Protein AF-A0A8X8X7M5-F1 (afdb_monomer_lite)

Sequence (168 aa):
MVERYVREAKMLIATQEQSEIAAALRLLDAALAVAPRMEVALELKVRSLLCLCRFKEVADMLQDYIPSLKIVFSEDASTTGSSDNSSTQLSKERHTLLSSGGASEPSCTCFSISDLKKKVISGLFKNVEEAGQWRYSVLGQACCHLGLMEDALVLLQTGKRLATAAFR

Foldseek 3Di:
DLVVLLVCLVVLVVVVDLVSLVVSLVSLVVSCVVVVPPLSSLLSNLVSCVSVLVLVVLQVSLCVVCVVCPPPPDPDDDDDDDDDDDDDDDDDDDDDDDDDDDDDDPPPPPPDVVVVVVVVVCVLVPPDPDRRLSSLSSNLSSCVSVVVPVSSVVSVVVSVVVSVVVVD

Structure (mmCIF, N/CA/C/O backbone):
data_AF-A0A8X8X7M5-F1
#
_entry.id   AF-A0A8X8X7M5-F1
#
loop_
_atom_site.group_PDB
_atom_site.id
_atom_site.type_symbol
_atom_site.label_atom_id
_atom_site.label_alt_id
_atom_site.label_comp_id
_atom_site.label_asym_id
_atom_site.label_entity_id
_atom_site.label_seq_id
_atom_site.pdbx_PDB_ins_code
_atom_site.Cartn_x
_atom_site.Cartn_y
_atom_site.Cartn_z
_atom_site.occupancy
_atom_site.B_iso_or_equiv
_atom_site.auth_seq_id
_atom_site.auth_comp_id
_atom_site.auth_asym_id
_atom_site.auth_atom_id
_atom_site.pdbx_PDB_model_num
ATOM 1 N N . MET A 1 1 ? -12.815 0.778 -18.248 1.00 83.19 1 MET A N 1
ATOM 2 C CA . MET A 1 1 ? -13.464 0.077 -17.110 1.00 83.19 1 MET A CA 1
ATOM 3 C C . MET A 1 1 ? -12.622 0.177 -15.843 1.00 83.19 1 MET A C 1
ATOM 5 O O . MET A 1 1 ? -13.110 0.712 -14.861 1.00 83.19 1 MET A O 1
ATOM 9 N N . VAL A 1 2 ? -11.347 -0.219 -15.887 1.00 91.81 2 VAL A N 1
ATOM 10 C CA . VAL A 1 2 ? -10.394 -0.102 -14.765 1.00 91.81 2 VAL A CA 1
ATOM 11 C C . VAL A 1 2 ? -10.277 1.329 -14.216 1.00 91.81 2 VAL A C 1
ATOM 13 O O . VAL A 1 2 ? -10.438 1.546 -13.019 1.00 91.81 2 VAL A O 1
ATOM 16 N N . GLU A 1 3 ? -10.104 2.328 -15.086 1.00 92.94 3 GLU A N 1
ATOM 17 C CA . GLU A 1 3 ? -10.032 3.741 -14.672 1.00 92.94 3 GLU A CA 1
ATOM 18 C C . GLU A 1 3 ? -11.292 4.234 -13.949 1.00 92.94 3 GLU A C 1
ATOM 20 O O . GLU A 1 3 ? -11.210 5.083 -13.063 1.00 92.94 3 GLU A O 1
ATOM 25 N N . ARG A 1 4 ? -12.464 3.689 -14.305 1.00 95.38 4 ARG A N 1
ATOM 26 C CA . ARG A 1 4 ? -13.730 4.015 -13.640 1.00 95.38 4 ARG A CA 1
ATOM 27 C C . ARG A 1 4 ? -13.709 3.519 -12.195 1.00 95.38 4 ARG A C 1
ATOM 29 O O . ARG A 1 4 ? -14.034 4.295 -11.306 1.00 95.38 4 ARG A O 1
ATOM 36 N N . TYR A 1 5 ? -13.270 2.280 -11.965 1.00 96.06 5 TYR A N 1
ATOM 37 C CA . TYR A 1 5 ? -13.144 1.728 -10.614 1.00 96.06 5 TYR A CA 1
ATOM 38 C C . TYR A 1 5 ? -12.167 2.524 -9.751 1.00 96.06 5 TYR A C 1
ATOM 40 O O . TYR A 1 5 ? -12.482 2.838 -8.609 1.00 96.06 5 TYR A O 1
ATOM 48 N N . VAL A 1 6 ? -11.019 2.925 -10.307 1.00 95.31 6 VAL A N 1
ATOM 49 C CA . VAL A 1 6 ? -10.050 3.772 -9.591 1.00 95.31 6 VAL A CA 1
ATOM 50 C C . VAL A 1 6 ? -10.647 5.133 -9.248 1.00 95.31 6 VAL A C 1
ATOM 52 O O . VAL A 1 6 ? -10.465 5.625 -8.137 1.00 95.31 6 VAL A O 1
ATOM 55 N N . ARG A 1 7 ? -11.365 5.756 -10.189 1.00 96.56 7 ARG A N 1
ATOM 56 C CA . ARG A 1 7 ? -12.012 7.052 -9.963 1.00 96.56 7 ARG A CA 1
ATOM 57 C C . ARG A 1 7 ? -13.066 6.966 -8.860 1.00 96.56 7 ARG A C 1
ATOM 59 O O . ARG A 1 7 ? -13.078 7.816 -7.979 1.00 96.56 7 ARG A O 1
ATOM 66 N N . GLU A 1 8 ? -13.911 5.940 -8.888 1.00 96.31 8 GLU A N 1
ATOM 67 C CA . GLU A 1 8 ? -14.924 5.702 -7.854 1.00 96.31 8 GLU A CA 1
ATOM 68 C C . GLU A 1 8 ? -14.283 5.415 -6.492 1.00 96.31 8 GLU A C 1
ATOM 70 O O . GLU A 1 8 ? -14.649 6.053 -5.509 1.00 96.31 8 GLU A O 1
ATOM 75 N N . ALA A 1 9 ? -13.249 4.571 -6.438 1.00 96.31 9 ALA A N 1
ATOM 76 C CA . ALA A 1 9 ? -12.499 4.315 -5.211 1.00 96.31 9 ALA A CA 1
ATOM 77 C C . ALA A 1 9 ? -11.909 5.602 -4.609 1.00 96.31 9 ALA A C 1
ATOM 79 O O . ALA A 1 9 ? -12.003 5.810 -3.403 1.00 96.31 9 ALA A O 1
ATOM 80 N N . LYS A 1 10 ? -11.356 6.505 -5.434 1.00 94.50 10 LYS A N 1
ATOM 81 C CA . LYS A 1 10 ? -10.853 7.811 -4.969 1.00 94.50 10 LYS A CA 1
ATOM 82 C C . LYS A 1 10 ? -11.949 8.668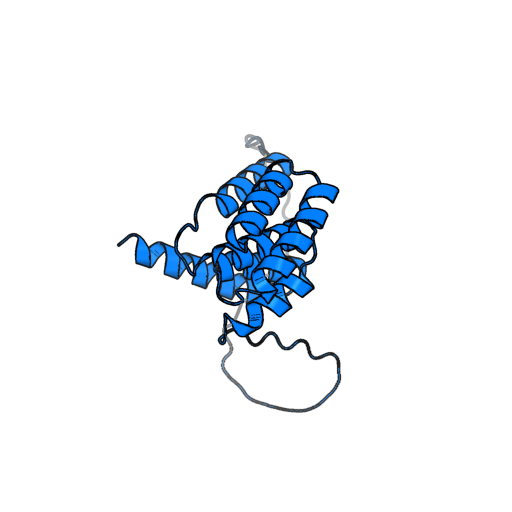 -4.334 1.00 94.50 10 LYS A C 1
ATOM 84 O O . LYS A 1 10 ? -11.689 9.298 -3.313 1.00 94.50 10 LYS A O 1
ATOM 89 N N . MET A 1 11 ? -13.151 8.691 -4.916 1.00 96.12 11 MET A N 1
ATOM 90 C CA . MET A 1 11 ? -14.281 9.440 -4.354 1.00 96.12 11 MET A CA 1
ATOM 91 C C . MET A 1 11 ? -14.692 8.886 -2.988 1.00 96.12 11 MET A C 1
ATOM 93 O O . MET A 1 11 ? -14.896 9.663 -2.061 1.00 96.12 11 MET A O 1
ATOM 97 N N . LEU A 1 12 ? -14.744 7.559 -2.845 1.00 93.56 12 LEU A N 1
ATOM 98 C CA . LEU A 1 12 ? -15.078 6.915 -1.575 1.00 93.56 12 LEU A CA 1
ATOM 99 C C . LEU A 1 12 ? -14.008 7.167 -0.503 1.00 93.56 12 LEU A C 1
ATOM 101 O O . LE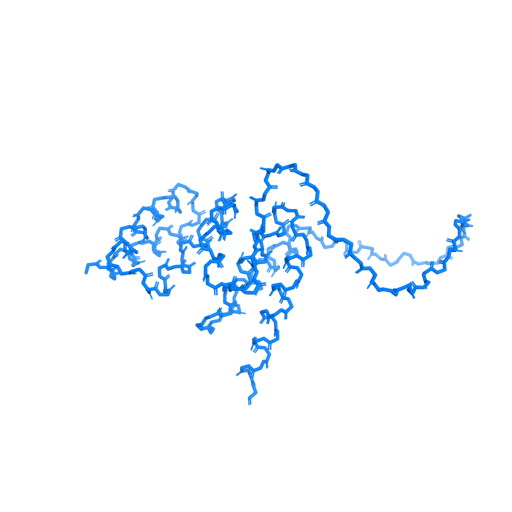U A 1 12 ? -14.339 7.547 0.614 1.00 93.56 12 LEU A O 1
ATOM 105 N N . ILE A 1 13 ? -12.721 7.049 -0.845 1.00 92.81 13 ILE A N 1
ATOM 106 C CA . ILE A 1 13 ? -11.609 7.322 0.085 1.00 92.81 13 ILE A CA 1
ATOM 107 C C . ILE A 1 13 ? -11.612 8.787 0.550 1.00 92.81 13 ILE A C 1
ATOM 109 O O . ILE A 1 13 ? -11.296 9.068 1.705 1.00 92.81 13 ILE A O 1
ATOM 113 N N . ALA A 1 14 ? -12.000 9.727 -0.319 1.00 92.19 14 ALA A N 1
ATOM 114 C CA . ALA A 1 14 ? -12.051 11.150 0.016 1.00 92.19 14 ALA A CA 1
ATOM 115 C C . ALA A 1 14 ? -13.057 11.486 1.132 1.00 92.19 14 ALA A C 1
ATOM 117 O O . ALA A 1 14 ? -12.889 12.506 1.799 1.00 92.19 14 ALA A O 1
ATOM 118 N N . THR A 1 15 ? -14.061 10.632 1.366 1.00 92.25 15 THR A N 1
ATOM 119 C CA . THR A 1 15 ? -15.029 10.805 2.463 1.00 92.25 15 THR A CA 1
ATOM 120 C C . THR A 1 15 ? -14.399 10.628 3.847 1.00 92.25 15 THR A C 1
ATOM 122 O O . THR A 1 15 ? -14.932 11.147 4.818 1.00 92.25 15 THR A O 1
ATOM 125 N N . GLN A 1 16 ? -13.257 9.929 3.936 1.00 88.19 16 GLN A N 1
ATOM 126 C CA . GLN A 1 16 ? -12.596 9.527 5.186 1.00 88.19 16 GLN A CA 1
ATOM 127 C C . GLN A 1 16 ? -13.457 8.650 6.114 1.00 88.19 16 GLN A C 1
ATOM 129 O O . GLN A 1 16 ? -13.077 8.412 7.259 1.00 88.19 16 GLN A O 1
ATOM 134 N N . GLU A 1 17 ? -14.571 8.116 5.612 1.00 91.38 17 GLU A N 1
ATOM 135 C CA . GLU A 1 17 ? -15.429 7.197 6.351 1.00 91.38 17 GLU A CA 1
ATOM 136 C C . GLU A 1 17 ? -14.915 5.762 6.230 1.00 91.38 17 GLU A C 1
ATOM 138 O O . GLU A 1 17 ? -14.637 5.261 5.138 1.00 91.38 17 GLU A O 1
ATOM 143 N N . GLN A 1 18 ? -14.826 5.059 7.358 1.00 91.00 18 GLN A N 1
ATOM 144 C CA . GLN A 1 18 ? -14.267 3.705 7.407 1.00 91.00 18 GLN A CA 1
ATOM 145 C C . GLN A 1 18 ? -15.036 2.718 6.509 1.00 91.00 18 GLN A C 1
ATOM 147 O O . GLN A 1 18 ? -14.434 1.854 5.867 1.00 91.00 18 GLN A O 1
ATOM 152 N N . SER A 1 19 ? -16.365 2.855 6.446 1.00 94.12 19 SER A N 1
ATOM 153 C CA . SER A 1 19 ? -17.242 2.036 5.601 1.00 94.12 19 SER A CA 1
ATOM 154 C C . SER A 1 19 ? -17.005 2.281 4.112 1.00 94.12 19 SER A C 1
ATOM 156 O O . SER A 1 19 ? -16.959 1.332 3.330 1.00 94.12 19 SER A O 1
ATOM 158 N N . GLU A 1 20 ? -16.799 3.538 3.724 1.00 94.12 20 GLU A N 1
ATOM 159 C CA . GLU A 1 20 ? -16.546 3.929 2.338 1.00 94.12 20 GLU A CA 1
ATOM 160 C C . GLU A 1 20 ? -15.143 3.512 1.893 1.00 94.12 20 GLU A C 1
ATOM 162 O O . GLU A 1 20 ? -14.968 2.988 0.793 1.00 94.12 20 GLU A O 1
ATOM 167 N N . ILE A 1 21 ? -14.143 3.633 2.772 1.00 92.31 21 ILE A N 1
ATOM 168 C CA . ILE A 1 21 ? -12.790 3.116 2.525 1.00 92.31 21 ILE A CA 1
ATOM 169 C C . ILE A 1 21 ? -12.829 1.590 2.333 1.00 92.31 21 ILE A C 1
ATOM 171 O O . ILE A 1 21 ? -12.183 1.060 1.426 1.00 92.31 21 ILE A O 1
ATOM 175 N N . ALA A 1 22 ? -13.627 0.865 3.123 1.00 94.44 22 ALA A N 1
ATOM 176 C CA . ALA A 1 22 ? -13.821 -0.572 2.932 1.00 94.44 22 ALA A CA 1
ATOM 177 C C . ALA A 1 22 ? -14.533 -0.902 1.603 1.00 94.44 22 ALA A C 1
ATOM 179 O O . ALA A 1 22 ? -14.161 -1.862 0.924 1.00 94.44 22 ALA A O 1
ATOM 180 N N . ALA A 1 23 ? -15.515 -0.100 1.183 1.00 96.62 23 ALA A N 1
ATOM 181 C CA . ALA A 1 23 ? -16.158 -0.250 -0.122 1.00 96.62 23 ALA A CA 1
ATOM 182 C C . ALA A 1 23 ? -15.189 0.038 -1.286 1.00 96.62 23 ALA A C 1
ATOM 184 O O . ALA A 1 23 ? -15.202 -0.686 -2.288 1.00 96.62 23 ALA A O 1
ATOM 185 N N . ALA A 1 24 ? -14.303 1.026 -1.129 1.00 95.88 24 ALA A N 1
ATOM 186 C CA . ALA A 1 24 ? -13.258 1.363 -2.090 1.00 95.88 24 ALA A CA 1
ATOM 187 C C . ALA A 1 24 ? -12.295 0.195 -2.335 1.00 95.88 24 ALA A C 1
ATOM 189 O O . ALA A 1 24 ? -11.898 -0.028 -3.479 1.00 95.88 24 ALA A O 1
ATOM 190 N N . LEU A 1 25 ? -11.974 -0.600 -1.304 1.00 96.62 25 LEU A N 1
ATOM 191 C CA . LEU A 1 25 ? -11.126 -1.786 -1.461 1.00 96.62 25 LEU A CA 1
ATOM 192 C C . LEU A 1 25 ? -11.687 -2.767 -2.490 1.00 96.62 25 LEU A C 1
ATOM 194 O O . LEU A 1 25 ? -10.941 -3.218 -3.352 1.00 96.62 25 LEU A O 1
ATOM 198 N N . ARG A 1 26 ? -13.001 -3.023 -2.487 1.00 97.00 26 ARG A N 1
ATOM 199 C CA . ARG A 1 26 ? -13.609 -3.940 -3.466 1.00 97.00 26 ARG A CA 1
ATOM 200 C C . ARG A 1 26 ? -13.489 -3.430 -4.902 1.00 97.00 26 ARG A C 1
ATOM 202 O O . ARG A 1 26 ? -13.337 -4.222 -5.829 1.00 97.00 26 ARG A O 1
ATOM 209 N N . LEU A 1 27 ? -13.579 -2.113 -5.099 1.00 96.88 27 LEU A N 1
ATOM 210 C CA . LEU A 1 27 ? -13.389 -1.492 -6.413 1.00 96.88 27 LEU A CA 1
ATOM 211 C C . LEU A 1 27 ? -11.927 -1.599 -6.861 1.00 96.88 27 LEU A C 1
ATOM 213 O O . LEU A 1 27 ? -11.658 -1.875 -8.029 1.00 96.88 27 LEU A O 1
ATOM 217 N N . LEU A 1 28 ? -10.984 -1.417 -5.935 1.00 97.00 28 LEU A N 1
ATOM 218 C CA . LEU A 1 28 ? -9.553 -1.560 -6.199 1.00 97.00 28 LEU A CA 1
ATOM 219 C C . LEU A 1 28 ? -9.169 -3.016 -6.484 1.00 97.00 28 LEU A C 1
ATOM 221 O O . LEU A 1 28 ? -8.380 -3.255 -7.393 1.00 97.00 28 LEU A O 1
ATOM 225 N N . ASP A 1 29 ? -9.772 -3.983 -5.794 1.00 96.75 29 ASP A N 1
ATOM 226 C CA . ASP A 1 29 ? -9.609 -5.411 -6.079 1.00 96.75 29 ASP A CA 1
ATOM 227 C C . ASP A 1 29 ? -10.104 -5.758 -7.483 1.00 96.75 29 ASP A C 1
ATOM 229 O O . ASP A 1 29 ? -9.388 -6.399 -8.251 1.00 96.75 29 ASP A O 1
ATOM 233 N N . ALA A 1 30 ? -11.285 -5.261 -7.867 1.00 96.75 30 ALA A N 1
ATOM 234 C CA . ALA A 1 30 ? -11.804 -5.428 -9.223 1.00 96.75 30 ALA A CA 1
ATOM 235 C C . ALA A 1 30 ? -10.899 -4.766 -10.280 1.00 96.75 30 ALA A C 1
ATOM 237 O O . ALA A 1 30 ? -10.698 -5.316 -11.362 1.00 96.75 30 ALA A O 1
ATOM 238 N N . ALA A 1 31 ? -10.322 -3.600 -9.975 1.00 96.69 31 ALA A N 1
ATOM 239 C CA . ALA A 1 31 ? -9.381 -2.919 -10.860 1.00 96.69 31 ALA A CA 1
ATOM 240 C C . ALA A 1 31 ? -8.072 -3.709 -11.031 1.00 96.69 31 ALA A C 1
ATOM 242 O O . ALA A 1 31 ? -7.610 -3.885 -12.159 1.00 96.69 31 ALA A O 1
ATOM 243 N N . LEU A 1 32 ? -7.495 -4.207 -9.934 1.00 95.38 32 LEU A N 1
ATOM 244 C CA . LEU A 1 32 ? -6.240 -4.963 -9.926 1.00 95.38 32 LEU A CA 1
ATOM 245 C C . LEU A 1 32 ? -6.395 -6.370 -10.513 1.00 95.38 32 LEU A C 1
ATOM 247 O O . LEU A 1 32 ? -5.453 -6.864 -11.122 1.00 95.38 32 LEU A O 1
ATOM 251 N N . ALA A 1 3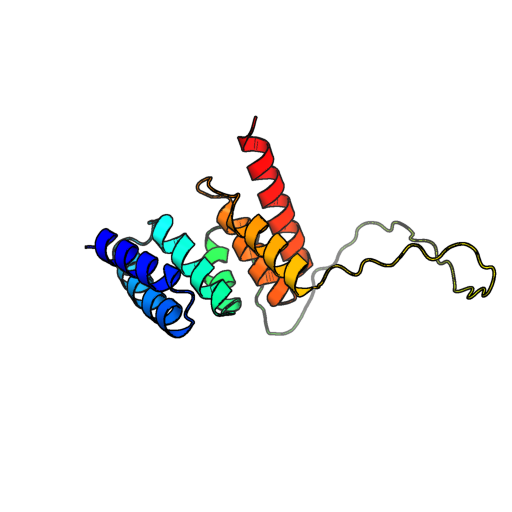3 ? -7.576 -6.984 -10.412 1.00 96.38 33 ALA A N 1
ATOM 252 C CA . ALA A 1 33 ? -7.873 -8.246 -11.091 1.00 96.38 33 ALA A CA 1
ATOM 253 C C . ALA A 1 33 ? -7.766 -8.121 -12.622 1.00 96.38 33 ALA A C 1
ATOM 255 O O . ALA A 1 33 ? -7.369 -9.068 -13.296 1.00 96.38 33 ALA A O 1
ATOM 256 N N . VAL A 1 34 ? -8.093 -6.946 -13.174 1.00 96.19 34 VAL A N 1
ATOM 257 C CA . VAL A 1 34 ? -7.998 -6.666 -14.616 1.00 96.19 34 VAL A CA 1
ATOM 258 C C . VAL A 1 34 ? -6.628 -6.094 -14.997 1.00 96.19 34 VAL A C 1
ATOM 260 O O . VAL A 1 34 ? -6.101 -6.418 -16.058 1.00 96.19 34 VAL A O 1
ATOM 263 N N . ALA A 1 35 ? -6.038 -5.247 -14.148 1.00 94.06 35 ALA A N 1
ATOM 264 C CA . ALA A 1 35 ? -4.748 -4.602 -14.387 1.00 94.06 35 ALA A CA 1
ATOM 265 C C . ALA A 1 35 ? -3.821 -4.714 -13.155 1.00 94.06 35 ALA A C 1
ATOM 267 O O . ALA A 1 35 ? -3.669 -3.741 -12.409 1.00 94.06 35 ALA A O 1
ATOM 268 N N . PRO A 1 36 ? -3.142 -5.863 -12.956 1.00 91.69 36 PRO A N 1
ATOM 269 C CA . PRO A 1 36 ? -2.354 -6.127 -11.744 1.00 91.69 36 PRO A CA 1
ATOM 270 C C . PRO A 1 36 ? -1.166 -5.181 -11.532 1.00 91.69 36 PRO A C 1
ATOM 272 O O . PRO A 1 36 ? -0.727 -4.973 -10.407 1.00 91.69 36 PRO A O 1
ATOM 275 N N . ARG A 1 37 ? -0.636 -4.599 -12.615 1.00 89.62 37 ARG A N 1
ATOM 276 C CA . ARG A 1 37 ? 0.547 -3.717 -12.600 1.00 89.62 37 ARG A CA 1
ATOM 277 C C . ARG A 1 37 ? 0.199 -2.228 -12.513 1.00 89.62 37 ARG A C 1
ATOM 279 O O . ARG A 1 37 ? 1.055 -1.381 -12.747 1.00 89.62 37 ARG A O 1
ATOM 286 N N . MET A 1 38 ? -1.059 -1.885 -12.245 1.00 91.44 38 MET A N 1
ATOM 287 C CA . MET A 1 38 ? -1.483 -0.490 -12.191 1.00 91.44 38 MET A CA 1
ATOM 288 C C . MET A 1 38 ? -1.095 0.151 -10.852 1.00 91.44 38 MET A C 1
ATOM 290 O O . MET A 1 38 ? -1.809 0.013 -9.857 1.00 91.44 38 MET A O 1
ATOM 294 N N . GLU A 1 39 ? 0.008 0.902 -10.859 1.00 90.62 39 GLU A N 1
ATOM 295 C CA . GLU A 1 39 ? 0.604 1.562 -9.684 1.00 90.62 39 GLU A CA 1
ATOM 296 C C . GLU A 1 39 ? -0.409 2.338 -8.841 1.00 90.62 39 GLU A C 1
ATOM 298 O O . GLU A 1 39 ? -0.476 2.162 -7.629 1.00 90.62 39 GLU A O 1
ATOM 303 N N . VAL A 1 40 ? -1.261 3.135 -9.489 1.00 92.12 40 VAL A N 1
ATOM 304 C CA . VAL A 1 40 ? -2.234 3.986 -8.793 1.00 92.12 40 VAL A CA 1
ATOM 305 C C . VAL A 1 40 ? -3.251 3.161 -7.995 1.00 92.12 40 VAL A C 1
ATOM 307 O O . VAL A 1 40 ? -3.609 3.554 -6.888 1.00 92.12 40 VAL A O 1
ATOM 310 N N . ALA A 1 41 ? -3.728 2.020 -8.512 1.00 94.06 41 ALA A N 1
ATOM 311 C CA . ALA A 1 41 ? -4.631 1.167 -7.727 1.00 94.06 41 ALA A CA 1
ATOM 312 C C . ALA A 1 41 ? -3.895 0.424 -6.618 1.00 94.06 41 ALA A C 1
ATOM 314 O O . ALA A 1 41 ? -4.453 0.270 -5.533 1.00 94.06 41 ALA A O 1
ATOM 315 N N . LEU A 1 42 ? -2.664 -0.019 -6.883 1.00 93.94 42 LEU A N 1
ATOM 316 C CA . LEU A 1 42 ? -1.834 -0.705 -5.900 1.00 93.94 42 LEU A CA 1
ATOM 317 C C . LEU A 1 42 ? -1.612 0.196 -4.677 1.00 93.94 42 LEU A C 1
ATOM 319 O O . LEU A 1 42 ? -1.907 -0.189 -3.548 1.00 93.94 42 LEU A O 1
ATOM 323 N N . GLU A 1 43 ? -1.182 1.428 -4.934 1.00 92.94 43 GLU A N 1
ATOM 324 C CA . GLU A 1 43 ? -0.913 2.458 -3.939 1.00 92.94 43 GLU A CA 1
ATOM 325 C C . GLU A 1 43 ? -2.178 2.876 -3.172 1.00 92.94 43 GLU A C 1
ATOM 327 O O . GLU A 1 43 ? -2.166 2.971 -1.943 1.00 92.94 43 GLU A O 1
ATOM 332 N N . LEU A 1 44 ? -3.305 3.081 -3.866 1.00 94.31 44 LEU A N 1
ATOM 333 C CA . LEU A 1 44 ? -4.578 3.378 -3.202 1.00 94.31 44 LEU A CA 1
ATOM 334 C C . LEU A 1 44 ? -5.031 2.224 -2.305 1.00 94.31 44 LEU A C 1
ATOM 336 O O . LEU A 1 44 ? -5.528 2.473 -1.204 1.00 94.31 44 LEU A O 1
ATOM 340 N N . LYS A 1 45 ? -4.844 0.973 -2.741 1.00 96.06 45 LYS A N 1
ATOM 341 C CA . LYS A 1 45 ? -5.249 -0.209 -1.974 1.00 96.06 45 LYS A CA 1
ATOM 342 C C . LYS A 1 45 ? -4.435 -0.328 -0.697 1.00 96.06 45 LYS A C 1
ATOM 344 O O . LYS A 1 45 ? -5.027 -0.410 0.376 1.00 96.06 45 LYS A O 1
ATOM 349 N N . VAL A 1 46 ? -3.106 -0.264 -0.774 1.00 94.88 46 VAL A N 1
ATOM 350 C CA . VAL A 1 46 ? -2.273 -0.393 0.432 1.00 94.88 46 VAL A CA 1
ATOM 351 C C . VAL A 1 46 ? -2.465 0.764 1.413 1.00 94.88 46 VAL A C 1
ATOM 353 O O . VAL A 1 46 ? -2.499 0.527 2.617 1.00 94.88 46 VAL A O 1
ATOM 356 N N . ARG A 1 47 ? -2.679 2.002 0.943 1.00 93.25 47 ARG A N 1
ATOM 357 C CA . ARG A 1 47 ? -2.998 3.127 1.838 1.00 93.25 47 ARG A CA 1
ATOM 358 C C . ARG A 1 47 ? -4.359 2.962 2.499 1.00 93.25 47 ARG A C 1
ATOM 360 O O . ARG A 1 47 ? -4.483 3.231 3.688 1.00 93.25 47 ARG A O 1
ATOM 367 N N . SER A 1 48 ? -5.350 2.470 1.758 1.00 94.44 48 SER A N 1
ATOM 368 C CA . SER A 1 48 ? -6.666 2.152 2.317 1.00 94.44 48 SER A CA 1
ATOM 369 C C . SER A 1 48 ? -6.553 1.064 3.389 1.00 94.44 48 SER A C 1
ATOM 371 O O . SER A 1 48 ? -7.070 1.237 4.485 1.00 94.44 48 SER A O 1
ATOM 373 N N . LEU A 1 49 ? -5.806 -0.016 3.132 1.00 94.69 49 LEU A N 1
ATOM 374 C CA . LEU A 1 49 ? -5.542 -1.070 4.120 1.00 94.69 49 LEU A CA 1
ATOM 375 C C . LEU A 1 49 ? -4.840 -0.527 5.374 1.00 94.69 49 LEU A C 1
ATOM 377 O O . LEU A 1 49 ? -5.218 -0.894 6.486 1.00 94.69 49 LEU A O 1
ATOM 381 N N . LEU A 1 50 ? -3.875 0.382 5.211 1.00 91.50 50 LEU A N 1
ATOM 382 C CA . LEU A 1 50 ? -3.198 1.044 6.326 1.00 91.50 50 LEU A CA 1
ATOM 383 C C . LEU A 1 50 ? -4.172 1.891 7.165 1.00 91.50 50 LEU A C 1
ATOM 385 O O . LEU A 1 50 ? -4.149 1.806 8.391 1.00 91.50 50 LEU A O 1
ATOM 389 N N . CYS A 1 51 ? -5.065 2.653 6.521 1.00 90.25 51 CYS A N 1
ATOM 390 C CA . CYS A 1 51 ? -6.134 3.400 7.196 1.00 90.25 51 CYS A CA 1
ATOM 391 C C . CYS A 1 51 ? -7.100 2.480 7.959 1.00 90.25 51 CYS A C 1
ATOM 393 O O . CYS A 1 51 ? -7.579 2.845 9.030 1.00 90.25 51 CYS A O 1
ATOM 395 N N . LEU A 1 52 ? -7.351 1.273 7.443 1.00 91.19 52 LEU A N 1
ATOM 396 C CA . LEU A 1 52 ? -8.171 0.256 8.104 1.00 91.19 52 LEU A CA 1
ATOM 397 C C . LEU A 1 52 ? -7.405 -0.584 9.145 1.00 91.19 52 LEU A C 1
ATOM 399 O O . LEU A 1 52 ? -7.962 -1.549 9.666 1.00 91.19 52 LEU A O 1
ATOM 403 N N . CYS A 1 53 ? -6.143 -0.257 9.440 1.00 92.12 53 CYS A N 1
ATOM 404 C CA . CYS A 1 53 ? -5.265 -1.022 10.331 1.00 92.12 53 CYS A CA 1
ATOM 405 C C . CYS A 1 53 ? -5.035 -2.490 9.904 1.00 92.12 53 CYS A C 1
ATOM 407 O O . CYS A 1 53 ? -4.697 -3.342 10.726 1.00 92.12 53 CYS A O 1
ATOM 409 N N . ARG A 1 54 ? -5.189 -2.813 8.615 1.00 93.50 54 ARG A N 1
ATOM 410 C CA . ARG A 1 54 ? -4.978 -4.160 8.049 1.00 93.50 54 ARG A CA 1
ATOM 411 C C . ARG A 1 54 ? -3.505 -4.364 7.686 1.00 93.50 54 ARG A C 1
ATOM 413 O O . ARG A 1 54 ? -3.150 -4.584 6.533 1.00 93.50 54 ARG A O 1
ATOM 420 N N . PHE A 1 55 ? -2.631 -4.244 8.685 1.00 91.50 55 PHE A N 1
ATOM 421 C CA . PHE A 1 55 ? -1.177 -4.157 8.487 1.00 91.50 55 PHE A CA 1
ATOM 422 C C . PHE A 1 55 ? -0.553 -5.419 7.885 1.00 91.50 55 PHE A C 1
ATOM 424 O O . PHE A 1 55 ? 0.333 -5.303 7.044 1.00 91.50 55 PHE A O 1
ATOM 431 N N . LYS A 1 56 ? -1.031 -6.609 8.275 1.00 92.94 56 LYS A N 1
ATOM 432 C CA . LYS A 1 56 ? -0.547 -7.885 7.719 1.00 92.94 56 LYS A CA 1
ATOM 433 C C . LYS A 1 56 ? -0.743 -7.939 6.204 1.00 92.94 56 LYS A C 1
ATOM 435 O O . LYS A 1 56 ? 0.202 -8.183 5.476 1.00 92.94 56 LYS A O 1
ATOM 440 N N . GLU A 1 57 ? -1.924 -7.556 5.730 1.00 94.38 57 GLU A N 1
ATOM 441 C CA . GLU A 1 57 ? -2.228 -7.547 4.296 1.00 94.38 57 GLU A CA 1
ATOM 442 C C . GLU A 1 57 ? -1.395 -6.533 3.512 1.00 94.38 57 GLU A C 1
ATOM 444 O O . GLU A 1 57 ? -1.060 -6.778 2.358 1.00 94.38 57 GLU A O 1
ATOM 449 N N . VAL A 1 58 ? -1.042 -5.397 4.123 1.00 93.38 58 VAL A N 1
ATOM 450 C CA . VAL A 1 58 ? -0.094 -4.449 3.516 1.00 93.38 58 VAL A CA 1
ATOM 451 C C . VAL A 1 58 ? 1.283 -5.094 3.363 1.00 93.38 58 VAL A C 1
ATOM 453 O O . VAL A 1 58 ? 1.903 -4.941 2.311 1.00 93.38 58 VAL A O 1
ATOM 456 N N . ALA A 1 59 ? 1.751 -5.805 4.392 1.00 91.19 59 ALA A N 1
ATOM 457 C CA . ALA A 1 59 ? 3.032 -6.498 4.359 1.00 91.19 59 ALA A CA 1
ATOM 458 C C . ALA A 1 59 ? 3.050 -7.605 3.299 1.00 91.19 59 ALA A C 1
ATOM 460 O O . ALA A 1 59 ? 3.907 -7.577 2.417 1.00 91.19 59 ALA A O 1
ATOM 461 N N . ASP A 1 60 ? 2.046 -8.482 3.309 1.00 91.00 60 ASP A N 1
ATOM 462 C CA . ASP A 1 60 ? 1.897 -9.577 2.347 1.00 91.00 60 ASP A CA 1
ATOM 463 C C . ASP A 1 60 ? 1.821 -9.062 0.905 1.00 91.00 60 ASP A C 1
ATOM 465 O O . ASP A 1 60 ? 2.393 -9.641 -0.013 1.00 91.00 60 ASP A O 1
ATOM 469 N N . MET A 1 61 ? 1.134 -7.938 0.688 1.00 91.56 61 MET A N 1
ATOM 470 C CA . MET A 1 61 ? 0.971 -7.358 -0.642 1.00 91.56 61 MET A CA 1
ATOM 471 C C . MET A 1 61 ? 2.240 -6.664 -1.157 1.00 91.56 61 MET A C 1
ATOM 473 O O . MET A 1 61 ? 2.406 -6.548 -2.369 1.00 91.56 61 MET A O 1
ATOM 477 N N . LEU A 1 62 ? 3.117 -6.169 -0.276 1.00 89.19 62 LEU A N 1
ATOM 478 C CA . LEU A 1 62 ? 4.321 -5.419 -0.661 1.00 89.19 62 LEU A CA 1
ATOM 479 C C . LEU A 1 62 ? 5.625 -6.215 -0.569 1.00 89.19 62 LEU A C 1
ATOM 481 O O . LEU A 1 62 ? 6.604 -5.787 -1.185 1.00 89.19 62 LEU A O 1
ATOM 485 N N . GLN A 1 63 ? 5.644 -7.360 0.116 1.00 81.94 63 GLN A N 1
ATOM 486 C CA . GLN A 1 63 ? 6.835 -8.210 0.239 1.00 81.94 63 GLN A CA 1
ATOM 487 C C . GLN A 1 63 ? 7.417 -8.604 -1.132 1.00 81.94 63 GLN A C 1
ATOM 489 O O . GLN A 1 63 ? 8.629 -8.558 -1.327 1.00 81.94 63 GLN A O 1
ATOM 494 N N . ASP A 1 64 ? 6.560 -8.877 -2.122 1.00 76.44 64 ASP A N 1
ATOM 495 C CA . ASP A 1 64 ? 6.978 -9.281 -3.474 1.00 76.44 64 ASP A CA 1
ATOM 496 C C . ASP A 1 64 ? 7.628 -8.133 -4.264 1.00 76.44 64 ASP A C 1
ATOM 498 O O . ASP A 1 64 ? 8.383 -8.354 -5.212 1.00 76.44 64 ASP A O 1
ATOM 502 N N . TYR A 1 65 ? 7.343 -6.887 -3.877 1.00 71.44 65 TYR A N 1
ATOM 503 C CA . TYR A 1 65 ? 7.831 -5.682 -4.548 1.00 71.44 65 TYR A CA 1
ATOM 504 C C . TYR A 1 65 ? 9.096 -5.109 -3.900 1.00 71.44 65 TYR A C 1
ATOM 506 O O . TYR A 1 65 ? 9.706 -4.201 -4.468 1.00 71.44 65 TYR A O 1
ATOM 514 N N . ILE A 1 66 ? 9.502 -5.623 -2.734 1.00 71.81 66 ILE A N 1
ATOM 515 C CA . ILE A 1 66 ? 10.733 -5.239 -2.033 1.00 71.81 66 ILE A CA 1
ATOM 516 C C . ILE A 1 66 ? 11.537 -6.518 -1.733 1.00 71.81 66 ILE A C 1
ATOM 518 O O . ILE A 1 66 ? 11.524 -7.014 -0.608 1.00 71.81 66 ILE A O 1
ATOM 522 N N . PRO A 1 67 ? 12.288 -7.050 -2.720 1.00 54.41 67 PRO A N 1
ATOM 523 C CA . PRO A 1 67 ? 12.999 -8.329 -2.594 1.00 54.41 67 PRO A CA 1
ATOM 524 C C . PRO A 1 67 ? 14.044 -8.369 -1.470 1.00 54.41 67 PRO A C 1
ATOM 526 O O . PRO A 1 67 ? 14.390 -9.439 -0.978 1.00 54.41 67 PRO A O 1
ATOM 529 N N . SER A 1 68 ? 14.564 -7.208 -1.062 1.00 52.84 68 SER A N 1
ATOM 530 C CA . SER A 1 68 ? 15.521 -7.060 0.042 1.00 52.84 68 SER A CA 1
ATOM 531 C C . SER A 1 68 ? 14.903 -7.287 1.424 1.00 52.84 68 SER A C 1
ATOM 533 O O . SER A 1 68 ? 15.642 -7.403 2.397 1.00 52.84 68 SER A O 1
ATOM 535 N N . LEU A 1 69 ? 13.575 -7.345 1.515 1.00 57.31 69 LEU A N 1
ATOM 536 C CA . LEU A 1 69 ? 12.829 -7.513 2.749 1.00 57.31 69 LEU A CA 1
ATOM 537 C C . LEU A 1 69 ? 12.050 -8.827 2.688 1.00 57.31 69 LEU A C 1
ATOM 539 O O . LEU A 1 69 ? 10.826 -8.852 2.589 1.00 57.31 69 LEU A O 1
ATOM 543 N N . LYS A 1 70 ? 12.770 -9.948 2.712 1.00 54.81 70 LYS A N 1
ATOM 544 C CA . LYS A 1 70 ? 12.142 -11.252 2.917 1.00 54.81 70 LYS A CA 1
ATOM 545 C C . LYS A 1 70 ? 11.668 -11.294 4.374 1.00 54.81 70 LYS A C 1
ATOM 547 O O . LYS A 1 70 ? 12.410 -11.745 5.239 1.00 54.81 70 LYS A O 1
ATOM 552 N N . ILE A 1 71 ? 10.480 -10.746 4.649 1.00 55.75 71 ILE A N 1
ATOM 553 C CA . ILE A 1 71 ? 9.860 -10.799 5.975 1.00 55.75 71 ILE A CA 1
ATOM 554 C C . ILE A 1 71 ? 9.592 -12.275 6.247 1.00 55.75 71 ILE A C 1
ATOM 556 O O . ILE A 1 71 ? 8.706 -12.888 5.652 1.00 55.75 71 ILE A O 1
ATOM 560 N N . VAL A 1 72 ? 10.424 -12.884 7.085 1.00 50.94 72 VAL A N 1
ATOM 561 C CA . VAL A 1 72 ? 10.248 -14.274 7.487 1.00 50.94 72 VAL A CA 1
ATOM 562 C C . VAL A 1 72 ? 9.093 -14.308 8.482 1.00 50.94 72 VAL A C 1
ATOM 564 O O . VAL A 1 72 ? 9.287 -14.199 9.689 1.00 50.94 72 VAL A O 1
ATOM 567 N N . PHE A 1 73 ? 7.871 -14.458 7.978 1.00 51.59 73 PHE A N 1
ATOM 568 C CA . PHE A 1 73 ? 6.739 -14.897 8.788 1.00 51.59 73 PHE A CA 1
ATOM 569 C C . PHE A 1 73 ? 6.876 -16.410 9.026 1.00 51.59 73 PHE A C 1
ATOM 571 O O . PHE A 1 73 ? 6.163 -17.209 8.426 1.00 51.59 73 PHE A O 1
ATOM 578 N N . SER A 1 74 ? 7.846 -16.824 9.845 1.00 39.75 74 SER A N 1
ATOM 579 C CA . SER A 1 74 ? 7.946 -18.214 10.308 1.00 39.75 74 SER A CA 1
ATOM 580 C C . SER A 1 74 ? 7.475 -18.313 11.749 1.00 39.75 74 SER A C 1
ATOM 582 O O . SER A 1 74 ? 8.240 -18.092 12.686 1.00 39.75 74 SER A O 1
ATOM 584 N N . GLU A 1 75 ? 6.218 -18.709 11.914 1.00 53.97 75 GLU A N 1
ATOM 585 C CA . GLU A 1 75 ? 5.796 -19.487 13.075 1.00 53.97 75 GLU A CA 1
ATOM 586 C C . GLU A 1 75 ? 6.203 -20.945 12.795 1.00 53.97 75 GLU A C 1
ATOM 588 O O . GLU A 1 75 ? 5.577 -21.616 11.980 1.00 53.97 75 GLU A O 1
ATOM 593 N N . ASP A 1 76 ? 7.367 -21.355 13.322 1.00 45.00 76 ASP A N 1
ATOM 594 C CA . ASP A 1 76 ? 7.589 -22.624 14.047 1.00 45.00 76 ASP A CA 1
ATOM 595 C C . ASP A 1 76 ? 9.040 -23.153 13.975 1.00 45.00 76 ASP A C 1
ATOM 597 O O . ASP A 1 76 ? 9.584 -23.498 12.931 1.00 45.00 76 ASP A O 1
ATOM 601 N N . ALA A 1 77 ? 9.633 -23.227 15.171 1.00 45.53 77 ALA A N 1
ATOM 602 C CA . ALA A 1 77 ? 10.600 -24.198 15.684 1.00 45.53 77 ALA A CA 1
ATOM 603 C C . ALA A 1 77 ? 11.805 -24.678 14.830 1.00 45.53 77 ALA A C 1
ATOM 605 O O . ALA A 1 77 ? 11.721 -25.567 13.990 1.00 45.53 77 ALA A O 1
ATOM 606 N N . SER A 1 78 ? 12.977 -24.305 15.360 1.00 43.16 78 SER A N 1
ATOM 607 C CA . SER A 1 78 ? 14.179 -25.133 15.568 1.00 43.16 78 SER A CA 1
ATOM 608 C C . SER A 1 78 ? 15.288 -25.201 14.498 1.00 43.16 78 SER A C 1
ATOM 610 O O . SER A 1 78 ? 15.148 -25.718 13.396 1.00 43.16 78 SER A O 1
ATOM 612 N N . THR A 1 79 ? 16.476 -24.859 15.016 1.00 39.78 79 THR A N 1
ATOM 613 C CA . THR A 1 79 ? 17.831 -25.369 14.726 1.00 39.78 79 THR A CA 1
ATOM 614 C C . THR A 1 79 ? 18.729 -24.675 13.688 1.00 39.78 79 THR A C 1
ATOM 616 O O . THR A 1 79 ? 18.666 -24.905 12.489 1.00 39.78 79 THR A O 1
ATOM 619 N N . THR A 1 80 ? 19.723 -23.987 14.275 1.00 44.34 80 THR A N 1
ATOM 620 C CA . THR A 1 80 ? 21.162 -23.936 13.936 1.00 44.34 80 THR A CA 1
ATOM 621 C C . THR A 1 80 ? 21.630 -23.215 12.674 1.00 44.34 80 THR A C 1
ATOM 623 O O . THR A 1 80 ? 21.512 -23.702 11.558 1.00 44.34 80 THR A O 1
ATOM 626 N N . GLY A 1 81 ? 22.360 -22.126 12.920 1.00 34.47 81 GLY A N 1
ATOM 627 C CA . GLY A 1 81 ? 23.276 -21.488 11.982 1.00 34.47 81 GLY A CA 1
ATOM 628 C C . GLY A 1 81 ? 24.151 -20.475 12.714 1.00 34.47 81 GLY A C 1
ATOM 629 O O . GLY A 1 81 ? 23.874 -19.284 12.690 1.00 34.47 81 GLY A O 1
ATOM 630 N N . SER A 1 82 ? 25.152 -20.982 13.433 1.00 44.03 82 SER A N 1
ATOM 631 C CA . SER A 1 82 ? 26.252 -20.229 14.047 1.00 44.03 82 SER A CA 1
ATOM 632 C C . SER A 1 82 ? 26.940 -19.300 13.037 1.00 44.03 82 SER A C 1
ATOM 634 O O . SER A 1 82 ? 27.201 -19.730 11.915 1.00 44.03 82 SER A O 1
ATOM 636 N N . SER A 1 83 ? 27.264 -18.067 13.447 1.00 39.62 83 SER A N 1
ATOM 637 C CA . SER A 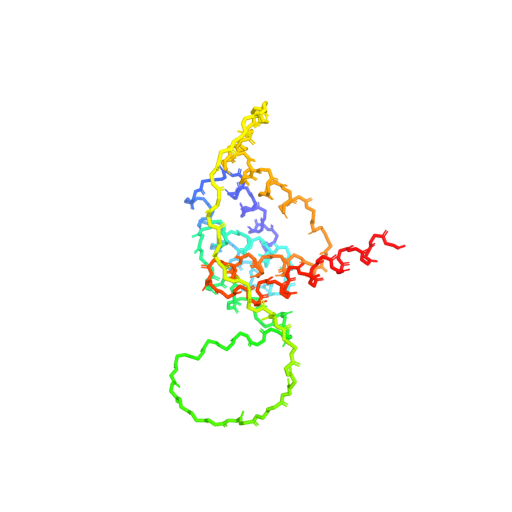1 83 ? 28.650 -17.611 13.683 1.00 39.62 83 SER A CA 1
ATOM 638 C C . SER A 1 83 ? 28.785 -16.080 13.656 1.00 39.62 83 SER A C 1
ATOM 640 O O . SER A 1 83 ? 28.428 -15.422 12.686 1.00 39.62 83 SER A O 1
ATOM 642 N N . ASP A 1 84 ? 29.327 -15.564 14.761 1.00 39.94 84 ASP A N 1
ATOM 643 C CA . ASP A 1 84 ? 30.377 -14.546 14.899 1.00 39.94 84 ASP A CA 1
ATOM 644 C C . ASP A 1 84 ? 30.417 -13.349 13.934 1.00 39.94 84 ASP A C 1
ATOM 646 O O . ASP A 1 84 ? 30.838 -13.483 12.789 1.00 39.94 84 ASP A O 1
ATOM 650 N N . ASN A 1 85 ? 30.202 -12.136 14.469 1.00 40.53 85 ASN A N 1
ATOM 651 C CA . ASN A 1 85 ? 31.304 -11.168 14.529 1.00 40.53 85 ASN A CA 1
ATOM 652 C C . ASN A 1 85 ? 31.046 -9.978 15.479 1.00 40.53 85 ASN A C 1
ATOM 654 O O . ASN A 1 85 ? 30.086 -9.233 15.331 1.00 40.53 85 ASN A O 1
ATOM 658 N N . SER A 1 86 ? 32.043 -9.748 16.337 1.00 39.09 86 SER A N 1
ATOM 659 C CA . SER A 1 86 ? 32.523 -8.450 16.833 1.00 39.09 86 SER A CA 1
ATOM 660 C C . SER A 1 86 ? 31.671 -7.640 17.826 1.00 39.09 86 SER A C 1
ATOM 662 O O . SER A 1 86 ? 30.752 -6.894 17.508 1.00 39.09 86 SER A O 1
ATOM 664 N N . SER A 1 87 ? 32.139 -7.724 19.069 1.00 37.44 87 SER A N 1
ATOM 665 C CA . SER A 1 87 ? 31.920 -6.833 20.200 1.00 37.44 87 SER A CA 1
ATOM 666 C C . SER A 1 87 ? 32.314 -5.371 19.932 1.00 37.44 87 SER A C 1
ATOM 668 O O . SER A 1 87 ? 33.486 -5.083 19.686 1.00 37.44 87 SER A O 1
ATOM 670 N N . THR A 1 88 ? 31.395 -4.437 20.177 1.00 39.97 88 THR A N 1
ATOM 671 C CA . THR A 1 88 ? 31.738 -3.068 20.591 1.00 39.97 88 THR A CA 1
ATOM 672 C C . THR A 1 88 ? 31.083 -2.777 21.935 1.00 39.97 88 THR A C 1
ATOM 674 O O . THR A 1 88 ? 29.860 -2.773 22.061 1.00 39.97 88 THR A O 1
ATOM 677 N N . GLN A 1 89 ? 31.931 -2.593 22.946 1.00 38.78 89 GLN A N 1
ATOM 678 C CA . GLN A 1 89 ? 31.591 -2.257 24.325 1.00 38.78 89 GLN A CA 1
ATOM 679 C C . GLN A 1 89 ? 30.656 -1.041 24.396 1.00 38.78 89 GLN A C 1
ATOM 681 O O . GLN A 1 89 ? 31.052 0.060 24.023 1.00 38.78 89 GLN A O 1
ATOM 686 N N . LEU A 1 90 ? 29.466 -1.208 24.975 1.00 34.38 90 LEU A N 1
ATOM 687 C CA . LEU A 1 90 ? 28.769 -0.102 25.627 1.00 34.38 90 LEU A CA 1
ATOM 688 C C . LEU A 1 90 ? 28.981 -0.238 27.129 1.00 34.38 90 LEU A C 1
ATOM 690 O O . LEU A 1 90 ? 28.479 -1.148 27.791 1.00 34.38 90 LEU A O 1
ATOM 694 N N . SER A 1 91 ? 29.835 0.655 27.617 1.00 38.69 91 SER A N 1
ATOM 695 C CA . SER A 1 91 ? 30.216 0.815 29.006 1.00 38.69 91 SER A CA 1
ATOM 696 C C . SER A 1 91 ? 28.997 0.921 29.915 1.00 38.69 91 SER A C 1
ATOM 698 O O . SER A 1 91 ? 28.056 1.678 29.695 1.00 38.69 91 SER A O 1
A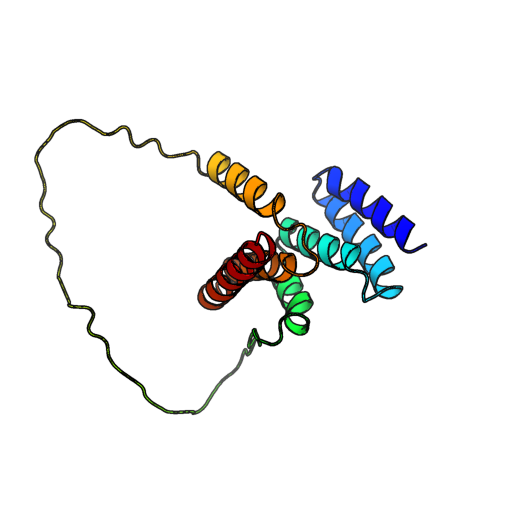TOM 700 N N . LYS A 1 92 ? 29.064 0.113 30.964 1.00 42.28 92 LYS A N 1
ATOM 701 C CA . LYS A 1 92 ? 28.138 0.006 32.078 1.00 42.28 92 LYS A CA 1
ATOM 702 C C . LYS A 1 92 ? 28.319 1.227 32.976 1.00 42.28 92 LYS A C 1
ATOM 704 O O . LYS A 1 92 ? 29.266 1.243 33.755 1.00 42.28 92 LYS A O 1
ATOM 709 N N . GLU A 1 93 ? 27.411 2.196 32.921 1.00 32.59 93 GLU A N 1
ATOM 710 C CA . GLU A 1 93 ? 27.311 3.196 33.986 1.00 32.59 93 GLU A CA 1
ATOM 711 C C . GLU A 1 93 ? 25.969 3.080 34.702 1.00 32.59 93 GLU A C 1
ATOM 713 O O . GLU A 1 93 ? 24.881 3.207 34.143 1.00 32.59 93 GLU A O 1
ATOM 718 N N . ARG A 1 94 ? 26.106 2.683 35.962 1.00 41.62 94 ARG A N 1
ATOM 719 C CA . ARG A 1 94 ? 25.062 2.409 36.932 1.00 41.62 94 ARG A CA 1
ATOM 720 C C . ARG A 1 94 ? 24.520 3.733 37.464 1.00 41.62 94 ARG A C 1
ATOM 722 O O . ARG A 1 94 ? 25.287 4.578 37.890 1.00 41.62 94 ARG A O 1
ATOM 729 N N . HIS A 1 95 ? 23.196 3.825 37.473 1.00 41.12 95 HIS A N 1
ATOM 730 C CA . HIS A 1 95 ? 22.327 4.545 38.408 1.00 41.12 95 HIS A CA 1
ATOM 731 C C . HIS A 1 95 ? 23.028 5.431 39.459 1.00 41.12 95 HIS A C 1
ATOM 733 O O . HIS A 1 95 ? 23.583 4.928 40.436 1.00 41.12 95 HIS A O 1
ATOM 739 N N . THR A 1 96 ? 22.822 6.741 39.346 1.00 31.36 96 THR A N 1
ATOM 740 C CA . THR A 1 96 ? 22.870 7.670 40.481 1.00 31.36 96 THR A CA 1
ATOM 741 C C . THR A 1 96 ? 21.734 8.669 40.314 1.00 31.36 96 THR A C 1
ATOM 743 O O . THR A 1 96 ? 21.819 9.639 39.567 1.00 31.36 96 THR A O 1
ATOM 746 N N . LEU A 1 97 ? 20.625 8.387 40.997 1.00 45.19 97 LEU A N 1
ATOM 747 C CA . LEU A 1 97 ? 19.592 9.373 41.280 1.00 45.19 97 LEU A CA 1
ATOM 748 C C . LEU A 1 97 ? 20.222 10.446 42.171 1.00 45.19 97 LEU A C 1
ATOM 750 O O . LEU A 1 97 ? 20.539 10.167 43.326 1.00 45.19 97 LEU A O 1
ATOM 754 N N . LEU A 1 98 ? 20.396 11.657 41.648 1.00 43.34 98 LEU A N 1
ATOM 755 C CA . LEU A 1 98 ? 20.669 12.836 42.462 1.00 43.34 98 LEU A CA 1
ATOM 756 C C . LEU A 1 98 ? 19.562 13.861 42.232 1.00 43.34 98 LEU A C 1
ATOM 758 O O . LEU A 1 98 ? 19.260 14.254 41.109 1.00 43.34 98 LEU A O 1
ATOM 762 N N . SER A 1 99 ? 18.935 14.223 43.345 1.00 38.66 99 SER A N 1
ATOM 763 C CA . SER A 1 99 ? 17.872 15.207 43.481 1.00 38.66 99 SER A CA 1
ATOM 764 C C . SER A 1 99 ? 18.447 16.598 43.770 1.00 38.66 99 SER A C 1
ATOM 766 O O . SER A 1 99 ? 19.458 16.711 44.462 1.00 38.66 99 SER A O 1
ATOM 768 N N . SER A 1 100 ? 17.681 17.616 43.359 1.00 39.28 100 SER A N 1
ATOM 769 C CA . SER A 1 100 ? 17.614 18.995 43.878 1.00 39.28 100 SER A CA 1
ATOM 770 C C . SER A 1 100 ? 18.515 20.075 43.261 1.00 39.28 100 SER A C 1
ATOM 772 O O . SER A 1 100 ? 19.738 19.985 43.277 1.00 39.28 100 SER A O 1
ATOM 774 N N . GLY A 1 101 ? 17.873 21.168 42.823 1.00 32.41 101 GLY A N 1
ATOM 775 C CA . GLY A 1 101 ? 18.509 22.467 42.575 1.00 32.41 101 GLY A CA 1
ATOM 776 C C . GLY A 1 101 ? 17.785 23.300 41.516 1.00 32.41 101 GLY A C 1
ATOM 777 O O . GLY A 1 101 ? 18.033 23.127 40.330 1.00 32.41 101 GLY A O 1
ATOM 778 N N . GLY A 1 102 ? 16.867 24.176 41.933 1.00 43.22 102 GLY A N 1
ATOM 779 C CA . GLY A 1 102 ? 15.986 24.931 41.040 1.00 43.22 102 GLY A CA 1
ATOM 780 C C . GLY A 1 102 ? 16.664 25.986 40.160 1.00 43.22 102 GLY A C 1
ATOM 781 O O . GLY A 1 102 ? 17.585 26.669 40.592 1.00 43.22 102 GLY A O 1
ATOM 782 N N . ALA A 1 103 ? 16.126 26.157 38.951 1.00 39.84 103 ALA A N 1
ATOM 783 C CA . ALA A 1 103 ? 16.085 27.403 38.185 1.00 39.84 103 ALA A CA 1
ATOM 784 C C . ALA A 1 103 ? 15.207 27.185 36.939 1.00 39.84 103 ALA A C 1
ATOM 786 O O . ALA A 1 103 ? 15.504 26.318 36.129 1.00 39.84 103 ALA A O 1
ATOM 787 N N . SER A 1 104 ? 14.150 27.995 36.809 1.00 43.59 104 SER A N 1
ATOM 788 C CA . SER A 1 104 ? 13.342 28.222 35.600 1.00 43.59 104 SER A CA 1
ATOM 789 C C . SER A 1 104 ? 12.846 26.971 34.859 1.00 43.59 104 SER A C 1
ATOM 791 O O . SER A 1 104 ? 13.519 26.474 33.964 1.00 43.59 104 SER A O 1
ATOM 793 N N . GLU A 1 105 ? 11.616 26.541 35.164 1.00 41.62 105 GLU A N 1
ATOM 794 C CA . GLU A 1 105 ? 10.811 25.653 34.309 1.00 41.62 105 GLU A CA 1
ATOM 795 C C . GLU A 1 105 ? 10.939 26.075 32.830 1.00 41.62 105 GLU A C 1
ATOM 797 O O . GLU A 1 105 ? 10.423 27.136 32.457 1.00 41.62 105 GLU A O 1
ATOM 802 N N . PRO A 1 106 ? 11.590 25.294 31.947 1.00 44.75 106 PRO A N 1
ATOM 803 C CA . PRO A 1 106 ? 11.240 25.380 30.548 1.00 44.75 106 PRO A CA 1
ATOM 804 C C . PRO A 1 106 ? 9.845 24.775 30.484 1.00 44.75 106 PRO A C 1
ATOM 806 O O . PRO A 1 106 ? 9.681 23.595 30.780 1.00 44.75 106 PRO A O 1
ATOM 809 N N . SER A 1 107 ? 8.831 25.580 30.159 1.00 42.22 107 SER A N 1
ATOM 810 C CA . SER A 1 107 ? 7.484 25.063 29.938 1.00 42.22 107 SER A CA 1
ATOM 811 C C . SER A 1 107 ? 7.602 23.878 28.985 1.00 42.22 107 SER A C 1
ATOM 813 O O . SER A 1 107 ? 7.907 24.063 27.801 1.00 42.22 107 SER A O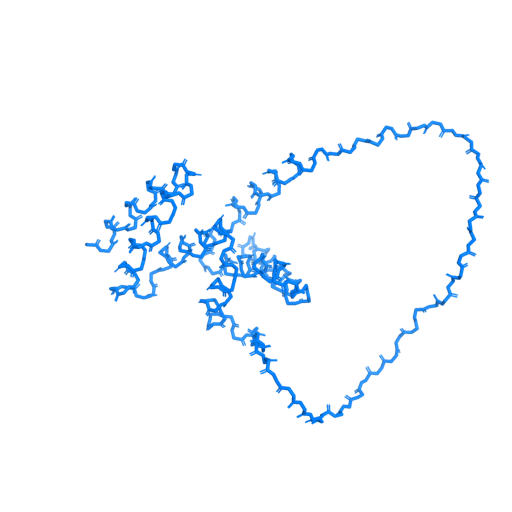 1
ATOM 815 N N . CYS A 1 108 ? 7.432 22.666 29.514 1.00 40.09 108 CYS A N 1
ATOM 816 C CA . CYS A 1 108 ? 7.345 21.451 28.734 1.00 40.09 108 CYS A CA 1
ATOM 817 C C . CYS A 1 108 ? 6.087 21.611 27.891 1.00 40.09 108 CYS A C 1
ATOM 819 O O . CYS A 1 108 ? 4.986 21.248 28.300 1.00 40.09 108 CYS A O 1
ATOM 821 N N . THR A 1 109 ? 6.240 22.225 26.721 1.00 39.94 109 THR A N 1
ATOM 822 C CA . THR A 1 109 ? 5.217 22.276 25.688 1.00 39.94 109 THR A CA 1
ATOM 823 C C . THR A 1 109 ? 5.148 20.869 25.117 1.00 39.94 109 THR A C 1
ATOM 825 O O . THR A 1 109 ? 5.703 20.540 24.075 1.00 39.94 109 THR A O 1
ATOM 828 N N . CYS A 1 110 ? 4.521 19.989 25.895 1.00 45.88 110 CYS A N 1
ATOM 829 C CA . CYS A 1 110 ? 4.032 18.708 25.444 1.00 45.88 110 CYS A CA 1
ATOM 830 C C . CYS A 1 110 ? 3.155 19.012 24.231 1.00 45.88 110 CYS A C 1
ATOM 832 O O . CYS A 1 110 ? 2.037 19.513 24.364 1.00 45.88 110 CYS A O 1
ATOM 834 N N . PHE A 1 111 ? 3.700 18.802 23.034 1.00 44.44 111 PHE A N 1
ATOM 835 C CA . PHE A 1 111 ? 2.893 18.826 21.831 1.00 44.44 111 PHE A CA 1
ATOM 836 C C . PHE A 1 111 ? 1.793 17.797 22.033 1.00 44.44 111 PHE A C 1
ATOM 838 O O . PHE A 1 111 ? 2.072 16.642 22.361 1.00 44.44 111 PHE A O 1
ATOM 845 N N . SER A 1 112 ? 0.545 18.221 21.844 1.00 46.44 112 SER A N 1
ATOM 846 C CA . SER A 1 112 ? -0.583 17.303 21.837 1.00 46.44 112 SER A CA 1
ATOM 847 C C . SER A 1 112 ? -0.238 16.154 20.894 1.00 46.44 112 SER A C 1
ATOM 849 O O . SER A 1 112 ? 0.017 16.377 19.707 1.00 46.44 112 SER A O 1
ATOM 851 N N . ILE A 1 113 ? -0.188 14.926 21.422 1.00 52.22 113 ILE A N 1
ATOM 852 C CA . ILE A 1 113 ? 0.111 13.718 20.638 1.00 52.22 113 ILE A CA 1
ATOM 853 C C . ILE A 1 113 ? -0.831 13.652 19.432 1.00 52.22 113 ILE A C 1
ATOM 855 O O . ILE A 1 113 ? -0.431 13.200 18.368 1.00 52.22 113 ILE A O 1
ATOM 859 N N . SER A 1 114 ? -2.049 14.180 19.561 1.00 52.31 114 SER A N 1
ATOM 860 C CA . SER A 1 114 ? -3.026 14.312 18.483 1.00 52.31 114 SER A CA 1
ATOM 861 C C . SER A 1 114 ? -2.579 15.260 17.367 1.00 52.31 114 SER A C 1
ATOM 863 O O . SER A 1 114 ? -2.767 14.934 16.197 1.00 52.31 114 SER A O 1
ATOM 865 N N . ASP A 1 115 ? -1.964 16.397 17.693 1.00 43.88 115 ASP A N 1
ATOM 866 C CA . ASP A 1 115 ? -1.493 17.378 16.707 1.00 43.88 115 ASP A CA 1
ATOM 867 C C . ASP A 1 115 ? -0.163 16.954 16.090 1.00 43.88 115 ASP A C 1
ATOM 869 O O . ASP A 1 115 ? 0.023 17.097 14.882 1.00 43.88 115 ASP A O 1
ATOM 873 N N . LEU A 1 116 ? 0.723 16.336 16.880 1.00 49.41 116 LEU A N 1
ATOM 874 C CA . LEU A 1 116 ? 1.919 15.675 16.366 1.00 49.41 116 LEU A CA 1
ATOM 875 C C . LEU A 1 116 ? 1.528 14.526 15.435 1.00 49.41 116 LEU A C 1
ATOM 877 O O . LEU A 1 116 ? 2.015 14.466 14.314 1.00 49.41 116 LEU A O 1
ATOM 881 N N . LYS A 1 117 ? 0.586 13.670 15.841 1.00 51.66 117 LYS A N 1
ATOM 882 C CA . LYS A 1 117 ? 0.041 12.591 15.013 1.00 51.66 117 LYS A CA 1
ATOM 883 C C . LYS A 1 117 ? -0.564 13.153 13.732 1.00 51.66 117 LYS A C 1
ATOM 885 O O . LYS A 1 117 ? -0.190 12.689 12.667 1.00 51.66 117 LYS A O 1
ATOM 890 N N . LYS A 1 118 ? -1.422 14.177 13.790 1.00 54.50 118 LYS A N 1
ATOM 891 C CA . LYS A 1 118 ? -2.013 14.810 12.594 1.00 54.50 118 LYS A CA 1
ATOM 892 C C . LYS A 1 118 ? -0.959 15.428 11.678 1.00 54.50 118 LYS A C 1
ATOM 894 O O . LYS A 1 118 ? -1.060 15.282 10.463 1.00 54.50 118 LYS A O 1
ATOM 899 N N . LYS A 1 119 ? 0.057 16.091 12.233 1.00 50.66 119 LYS A N 1
ATOM 900 C CA . LYS A 1 119 ? 1.118 16.754 11.464 1.00 50.66 119 LYS A CA 1
ATOM 901 C C . LYS A 1 119 ? 2.111 15.756 10.865 1.00 50.66 119 LYS A C 1
ATOM 903 O O . LYS A 1 119 ? 2.526 15.938 9.727 1.00 50.66 119 LYS A O 1
ATOM 908 N N . VAL A 1 120 ? 2.437 14.684 11.587 1.00 57.34 120 VAL A N 1
ATOM 909 C CA . VAL A 1 120 ? 3.276 13.570 11.118 1.00 57.34 120 VAL A CA 1
ATOM 910 C C . VAL A 1 120 ? 2.536 12.763 10.055 1.00 57.34 120 VAL A C 1
ATOM 912 O O . VAL A 1 120 ? 3.096 12.536 8.990 1.00 57.34 120 VAL A O 1
ATOM 915 N N . ILE A 1 121 ? 1.261 12.424 10.278 1.00 54.31 121 ILE A N 1
ATOM 916 C CA . ILE A 1 121 ? 0.371 11.814 9.277 1.00 54.31 121 ILE A CA 1
ATOM 917 C C . ILE A 1 121 ? 0.329 12.712 8.037 1.00 54.31 121 ILE A C 1
ATOM 919 O O . ILE A 1 121 ? 0.750 12.293 6.965 1.00 54.31 121 ILE A O 1
ATOM 923 N N . SER A 1 122 ? -0.061 13.982 8.167 1.00 45.44 122 SER A N 1
ATOM 924 C CA . SER A 1 122 ? -0.121 14.900 7.023 1.00 45.44 122 SER A CA 1
ATOM 925 C C . SER A 1 122 ? 1.238 15.127 6.349 1.00 45.44 122 SER A C 1
ATOM 927 O O . SER A 1 122 ? 1.244 15.504 5.182 1.00 45.44 122 SER A O 1
ATOM 929 N N . GLY A 1 123 ? 2.360 14.953 7.049 1.00 48.53 123 GLY A N 1
ATOM 930 C CA . GLY A 1 123 ? 3.708 15.053 6.489 1.00 48.53 123 GLY A CA 1
ATOM 931 C C . GLY A 1 123 ? 4.122 13.802 5.711 1.00 48.53 123 GLY A C 1
ATOM 932 O O . GLY A 1 123 ? 4.657 13.929 4.614 1.00 48.53 123 GLY A O 1
ATOM 933 N N . LEU A 1 124 ? 3.812 12.609 6.234 1.00 50.19 124 LEU A N 1
ATOM 934 C CA . LEU A 1 124 ? 4.071 11.322 5.575 1.00 50.19 124 LEU A CA 1
ATOM 935 C C . LEU A 1 124 ? 3.166 11.088 4.360 1.00 50.19 124 LEU A C 1
ATOM 937 O O . LEU A 1 124 ? 3.618 10.523 3.371 1.00 50.19 124 LEU A O 1
ATOM 941 N N . PHE A 1 125 ? 1.911 11.544 4.401 1.00 46.12 125 PHE A N 1
ATOM 942 C CA . PHE A 1 125 ? 0.975 11.381 3.285 1.00 46.12 125 PHE A CA 1
ATOM 943 C C . PHE A 1 125 ? 1.195 12.380 2.134 1.00 46.12 125 PHE A C 1
ATOM 945 O O . PHE A 1 125 ? 0.695 12.132 1.041 1.00 46.12 125 PHE A O 1
ATOM 952 N N . LYS A 1 126 ? 1.918 13.494 2.347 1.00 48.53 126 LYS A N 1
ATOM 953 C CA . LYS A 1 126 ? 2.038 14.583 1.353 1.00 48.53 126 LYS A CA 1
ATOM 954 C C . LYS A 1 126 ? 3.299 14.576 0.491 1.00 48.53 126 LYS A C 1
ATOM 956 O O . LYS A 1 126 ? 3.340 15.344 -0.457 1.00 48.53 126 LYS A O 1
ATOM 961 N N . ASN A 1 127 ? 4.318 13.773 0.790 1.00 47.56 127 ASN A N 1
ATOM 962 C CA . ASN A 1 127 ? 5.600 13.884 0.084 1.00 47.56 127 ASN A CA 1
ATOM 963 C C . ASN A 1 127 ? 6.232 12.529 -0.207 1.00 47.56 127 ASN A C 1
ATOM 965 O O . ASN A 1 127 ? 7.258 12.211 0.380 1.00 47.56 127 ASN A O 1
ATOM 969 N N . VAL A 1 128 ? 5.633 11.756 -1.113 1.00 49.44 128 VAL A N 1
ATOM 970 C CA . VAL A 1 128 ? 6.330 10.706 -1.870 1.00 49.44 128 VAL A CA 1
ATOM 971 C C . VAL A 1 128 ? 5.565 10.491 -3.186 1.00 49.44 128 VAL A C 1
ATOM 973 O O . VAL A 1 128 ? 4.839 9.514 -3.344 1.00 49.44 128 VAL A O 1
ATOM 976 N N . GLU A 1 129 ? 5.643 11.464 -4.096 1.00 50.06 129 GLU A N 1
ATOM 977 C CA . GLU A 1 129 ? 4.942 11.439 -5.396 1.00 50.06 129 GLU A CA 1
ATOM 978 C C . GLU A 1 129 ? 5.729 10.717 -6.502 1.00 50.06 129 GLU A C 1
ATOM 980 O O . GLU A 1 129 ? 5.238 10.555 -7.618 1.00 50.06 129 GLU A O 1
ATOM 985 N N . GLU A 1 130 ? 6.930 10.219 -6.202 1.00 56.09 130 GLU A N 1
ATOM 986 C CA . GLU A 1 130 ? 7.687 9.426 -7.161 1.00 56.09 130 GLU A CA 1
ATOM 987 C C . GLU A 1 130 ? 7.267 7.959 -7.156 1.00 56.09 130 GLU A C 1
ATOM 989 O O . GLU A 1 130 ? 7.266 7.270 -6.126 1.00 56.09 130 GLU A O 1
ATOM 994 N N . ALA A 1 131 ? 6.936 7.483 -8.357 1.00 55.56 131 ALA A N 1
ATOM 995 C CA . ALA A 1 131 ? 6.539 6.118 -8.655 1.00 55.56 131 ALA A CA 1
ATOM 996 C C . ALA A 1 131 ? 7.592 5.121 -8.140 1.00 55.56 131 ALA A C 1
ATOM 998 O O . ALA A 1 131 ? 8.611 4.880 -8.777 1.00 55.56 131 ALA A O 1
ATOM 999 N N . GLY A 1 132 ? 7.359 4.552 -6.954 1.00 63.00 132 GLY A N 1
ATOM 1000 C CA . GLY A 1 132 ? 8.229 3.533 -6.359 1.00 63.00 132 GLY A CA 1
ATOM 1001 C C . GLY A 1 132 ? 8.515 3.729 -4.875 1.00 63.00 132 GLY A C 1
ATOM 1002 O O . GLY A 1 132 ? 8.515 2.758 -4.120 1.00 63.00 132 GLY A O 1
ATOM 1003 N N . GLN A 1 133 ? 8.701 4.969 -4.425 1.00 78.00 133 GLN A N 1
ATOM 1004 C CA . GLN A 1 133 ? 9.161 5.246 -3.059 1.00 78.00 133 GLN A CA 1
ATOM 1005 C C . GLN A 1 133 ? 8.075 5.015 -2.000 1.00 78.00 133 GLN A C 1
ATOM 1007 O O . GLN A 1 133 ? 8.380 4.656 -0.859 1.00 78.00 133 GLN A O 1
ATOM 1012 N N . TRP A 1 134 ? 6.800 5.163 -2.376 1.00 86.19 134 TRP A N 1
ATOM 1013 C CA . TRP A 1 134 ? 5.666 4.979 -1.469 1.00 86.19 134 TRP A CA 1
ATOM 1014 C C . TRP A 1 134 ? 5.639 3.576 -0.849 1.00 86.19 134 TRP A C 1
ATOM 1016 O O . TRP A 1 134 ? 5.206 3.429 0.291 1.00 86.19 134 TRP A O 1
ATOM 1026 N N . ARG A 1 135 ? 6.160 2.558 -1.553 1.00 89.75 135 ARG A N 1
ATOM 1027 C CA . ARG A 1 135 ? 6.213 1.168 -1.074 1.00 89.75 135 ARG A CA 1
ATOM 1028 C C . ARG A 1 135 ? 7.017 1.049 0.214 1.00 89.75 135 ARG A C 1
ATOM 1030 O O . ARG A 1 135 ? 6.550 0.436 1.165 1.00 89.75 135 ARG A O 1
ATOM 1037 N N . TYR A 1 136 ? 8.182 1.695 0.268 1.00 88.56 136 TYR A N 1
ATOM 1038 C CA . TYR A 1 136 ? 9.052 1.690 1.446 1.00 88.56 136 TYR A CA 1
ATOM 1039 C C . TYR A 1 136 ? 8.408 2.408 2.632 1.00 88.56 136 TYR A C 1
ATOM 1041 O O . TYR A 1 136 ? 8.499 1.941 3.764 1.00 88.56 136 TYR A O 1
ATOM 1049 N N . SER A 1 137 ? 7.730 3.530 2.378 1.00 87.56 137 SER A N 1
ATOM 1050 C CA . SER A 1 137 ? 7.055 4.289 3.433 1.00 87.56 137 SER A CA 1
ATOM 1051 C C . SER A 1 137 ? 5.862 3.524 4.010 1.00 87.56 137 SER A C 1
ATOM 1053 O O . SER A 1 137 ? 5.776 3.360 5.226 1.00 87.56 137 SER A O 1
ATOM 1055 N N . VAL A 1 138 ? 4.983 3.008 3.147 1.00 91.19 138 VAL A N 1
ATOM 1056 C CA . VAL A 1 138 ? 3.763 2.299 3.556 1.00 91.19 138 VAL A CA 1
ATOM 1057 C C . VAL A 1 138 ? 4.094 0.954 4.208 1.00 91.19 138 VAL A C 1
ATOM 1059 O O . VAL A 1 138 ? 3.511 0.622 5.240 1.00 91.19 138 VAL A O 1
ATOM 1062 N N . LEU A 1 139 ? 5.069 0.208 3.674 1.00 91.00 139 LEU A N 1
ATOM 1063 C CA . LEU A 1 139 ? 5.525 -1.034 4.298 1.00 91.00 139 LEU A CA 1
ATOM 1064 C C . LEU A 1 139 ? 6.215 -0.768 5.637 1.00 91.00 139 LEU A C 1
ATOM 1066 O O . LEU A 1 139 ? 5.921 -1.448 6.613 1.00 91.00 139 LEU A O 1
ATOM 1070 N N . GLY A 1 140 ? 7.059 0.266 5.723 1.00 90.31 140 GLY A N 1
ATOM 1071 C CA . GLY A 1 140 ? 7.699 0.659 6.980 1.00 90.31 140 GLY A CA 1
ATOM 1072 C C . GLY A 1 140 ? 6.679 1.008 8.067 1.00 90.31 140 GLY A C 1
ATOM 1073 O O . GLY A 1 140 ? 6.812 0.564 9.204 1.00 90.31 140 GLY A O 1
ATOM 1074 N N . GLN A 1 141 ? 5.610 1.728 7.708 1.00 90.50 141 GLN A N 1
ATOM 1075 C CA . GLN A 1 141 ? 4.490 2.000 8.614 1.00 90.50 141 GLN A CA 1
ATOM 1076 C C . GLN A 1 141 ? 3.790 0.710 9.066 1.00 90.50 141 GLN A C 1
ATOM 1078 O O . GLN A 1 141 ? 3.532 0.547 10.257 1.00 90.50 141 GLN A O 1
ATOM 1083 N N . ALA A 1 142 ? 3.509 -0.223 8.152 1.00 91.38 142 ALA A N 1
ATOM 1084 C CA . ALA A 1 142 ? 2.912 -1.510 8.508 1.00 91.38 142 ALA A CA 1
ATOM 1085 C C . ALA A 1 142 ? 3.820 -2.324 9.450 1.00 91.38 142 ALA A C 1
ATOM 1087 O O . ALA A 1 142 ? 3.346 -2.802 10.479 1.00 91.38 142 ALA A O 1
ATOM 1088 N N . CYS A 1 143 ? 5.125 -2.403 9.170 1.00 89.00 143 CYS A N 1
ATOM 1089 C CA . CYS A 1 143 ? 6.116 -3.071 10.019 1.00 89.00 143 CYS A CA 1
ATOM 1090 C C . CYS A 1 143 ? 6.184 -2.459 11.428 1.00 89.00 143 CYS A C 1
ATOM 1092 O O . CYS A 1 143 ? 6.207 -3.206 12.406 1.00 89.00 143 CYS A O 1
ATOM 1094 N N . CYS A 1 144 ? 6.121 -1.125 11.559 1.00 89.25 144 CYS A N 1
ATOM 1095 C CA . CYS A 1 144 ? 6.025 -0.460 12.865 1.00 89.25 144 CYS A CA 1
ATOM 1096 C C . CYS A 1 144 ? 4.826 -0.968 13.679 1.00 89.25 144 CYS A C 1
ATOM 1098 O O . CYS A 1 144 ? 4.953 -1.215 14.876 1.00 89.25 144 CYS A O 1
ATOM 1100 N N . HIS A 1 145 ? 3.668 -1.132 13.035 1.00 89.44 145 HIS A N 1
ATOM 1101 C CA . HIS A 1 145 ? 2.451 -1.606 13.695 1.00 89.44 145 HIS A CA 1
ATOM 1102 C C . HIS A 1 145 ? 2.448 -3.114 13.978 1.00 89.44 145 HIS A C 1
ATOM 1104 O O . HIS A 1 145 ? 1.753 -3.552 14.892 1.00 89.44 145 HIS A O 1
ATOM 1110 N N . LEU A 1 146 ? 3.233 -3.897 13.237 1.00 88.50 146 LEU A N 1
ATOM 1111 C CA . LEU A 1 146 ? 3.424 -5.334 13.461 1.00 88.50 146 LEU A CA 1
ATOM 1112 C C . LEU A 1 146 ? 4.510 -5.650 14.507 1.00 88.50 146 LEU A C 1
ATOM 1114 O O . LEU A 1 146 ? 4.692 -6.812 14.851 1.00 88.50 146 LEU A O 1
ATOM 1118 N N . GLY A 1 147 ? 5.224 -4.642 15.021 1.00 87.69 147 GLY A N 1
ATOM 1119 C CA . GLY A 1 147 ? 6.318 -4.822 15.985 1.00 87.69 147 GLY A CA 1
ATOM 1120 C C . GLY A 1 147 ? 7.678 -5.143 15.352 1.00 87.69 147 GLY A C 1
ATOM 1121 O O . GLY A 1 147 ? 8.656 -5.337 16.070 1.00 87.69 147 GLY A O 1
ATOM 1122 N N . LEU A 1 148 ? 7.771 -5.134 14.020 1.00 85.81 148 LEU A N 1
ATOM 1123 C CA . LEU A 1 148 ? 8.994 -5.381 13.252 1.00 85.81 148 LEU A CA 1
ATOM 1124 C C . LEU A 1 148 ? 9.813 -4.084 13.126 1.00 85.81 148 LEU A C 1
ATOM 1126 O O . LEU A 1 148 ? 9.944 -3.503 12.049 1.00 85.81 148 LEU A O 1
ATOM 1130 N N . MET A 1 149 ? 10.298 -3.564 14.257 1.00 87.19 149 MET A N 1
ATOM 1131 C CA . MET A 1 149 ? 10.909 -2.228 14.320 1.00 87.19 149 MET A CA 1
ATOM 1132 C C . MET A 1 149 ? 12.210 -2.118 13.508 1.00 87.19 149 MET A C 1
ATOM 1134 O O . MET A 1 149 ? 12.478 -1.072 12.916 1.00 87.19 149 MET A O 1
ATOM 1138 N N . GLU A 1 150 ? 13.007 -3.188 13.461 1.00 85.44 150 GLU A N 1
ATOM 1139 C CA . GLU A 1 150 ? 14.261 -3.241 12.697 1.00 85.44 150 GLU A CA 1
ATOM 1140 C C . GLU A 1 150 ? 13.991 -3.127 11.192 1.00 85.44 150 GLU A C 1
ATOM 1142 O O . GLU A 1 150 ? 14.541 -2.250 10.521 1.00 85.44 150 GLU A O 1
ATOM 1147 N N . ASP A 1 151 ? 13.050 -3.930 10.692 1.00 84.62 151 ASP A N 1
ATOM 1148 C CA . ASP A 1 151 ? 12.584 -3.887 9.305 1.00 84.62 151 ASP A CA 1
ATOM 1149 C C . ASP A 1 151 ? 11.994 -2.520 8.955 1.00 84.62 151 ASP A C 1
ATOM 1151 O O . ASP A 1 151 ? 12.330 -1.920 7.929 1.00 84.62 151 ASP A O 1
ATOM 1155 N N . ALA A 1 152 ? 11.156 -1.978 9.843 1.00 87.31 152 ALA A N 1
ATOM 1156 C CA . ALA A 1 152 ? 10.568 -0.659 9.667 1.00 87.31 152 ALA A CA 1
ATOM 1157 C C . ALA A 1 152 ? 11.640 0.431 9.525 1.00 87.31 152 ALA A C 1
ATOM 1159 O O . ALA A 1 152 ? 11.542 1.291 8.645 1.00 87.31 152 ALA A O 1
ATOM 1160 N N . LEU A 1 153 ? 12.689 0.386 10.352 1.00 88.25 153 LEU A N 1
ATOM 1161 C CA . LEU A 1 153 ? 13.789 1.342 10.294 1.00 88.25 153 LEU A CA 1
ATOM 1162 C C . LEU A 1 153 ? 14.528 1.260 8.955 1.00 88.25 153 LEU A C 1
ATOM 1164 O O . LEU A 1 153 ? 14.747 2.295 8.319 1.00 88.25 153 LEU A O 1
ATOM 1168 N N . VAL A 1 154 ? 14.880 0.052 8.509 1.00 88.50 154 VAL A N 1
ATOM 1169 C CA . VAL A 1 154 ? 15.578 -0.169 7.233 1.00 88.50 154 VAL A CA 1
ATOM 1170 C C . VAL A 1 154 ? 14.745 0.352 6.060 1.00 88.50 154 VAL A C 1
ATOM 1172 O O . VAL A 1 154 ? 15.269 1.062 5.194 1.00 88.50 154 VAL A O 1
ATOM 1175 N N . LEU A 1 155 ? 13.441 0.071 6.048 1.00 87.19 155 LEU A N 1
ATOM 1176 C CA . LEU A 1 155 ? 12.518 0.518 5.003 1.00 87.19 155 LEU A CA 1
ATOM 1177 C C . LEU A 1 155 ? 12.393 2.039 4.957 1.00 87.19 155 LEU A C 1
ATOM 1179 O O . LEU A 1 155 ? 12.574 2.644 3.900 1.00 87.19 155 LEU A O 1
ATOM 1183 N N . LEU A 1 156 ? 12.145 2.677 6.101 1.00 87.56 156 LEU A N 1
ATOM 1184 C CA . LEU A 1 156 ? 11.981 4.128 6.180 1.00 87.56 156 LEU A CA 1
ATOM 1185 C C . LEU A 1 156 ? 13.282 4.867 5.835 1.00 87.56 156 LEU A C 1
ATOM 1187 O O . LEU A 1 156 ? 13.256 5.877 5.127 1.00 87.56 156 LEU A O 1
ATOM 1191 N N . GLN A 1 157 ? 14.436 4.355 6.271 1.00 86.00 157 GLN A N 1
ATOM 1192 C CA . GLN A 1 157 ? 15.738 4.910 5.895 1.00 86.00 157 GLN A CA 1
ATOM 1193 C C . GLN A 1 157 ? 16.013 4.773 4.395 1.00 86.00 157 GLN A C 1
ATOM 1195 O O . GLN A 1 157 ? 16.525 5.713 3.778 1.00 86.00 157 GLN A O 1
ATOM 1200 N N . THR A 1 158 ? 15.658 3.631 3.805 1.00 85.25 158 THR A N 1
ATOM 1201 C CA . THR A 1 158 ? 15.800 3.379 2.366 1.00 85.25 158 THR A CA 1
ATOM 1202 C C . THR A 1 158 ? 14.907 4.316 1.561 1.00 85.25 158 THR A C 1
ATOM 1204 O O . THR A 1 158 ? 15.404 5.002 0.668 1.00 85.25 158 THR A O 1
ATOM 1207 N N . GLY A 1 159 ? 13.630 4.438 1.932 1.00 83.38 159 GLY A N 1
ATOM 1208 C CA . GLY A 1 159 ? 12.697 5.381 1.312 1.00 83.38 159 GLY A CA 1
ATOM 1209 C C . GLY A 1 159 ? 13.216 6.820 1.363 1.00 83.38 159 GLY A C 1
ATOM 1210 O O . GLY A 1 159 ? 13.250 7.497 0.338 1.00 83.38 159 GLY A O 1
ATOM 1211 N N . LYS A 1 160 ? 13.737 7.262 2.518 1.00 84.44 160 LYS A N 1
ATOM 1212 C CA . LYS A 1 160 ? 14.363 8.588 2.666 1.00 84.44 160 LYS A CA 1
ATOM 1213 C C . LYS A 1 160 ? 15.552 8.782 1.720 1.00 84.44 160 LYS A C 1
ATOM 1215 O O . LYS A 1 160 ? 15.691 9.851 1.127 1.00 84.44 160 LYS A O 1
ATOM 1220 N N . ARG A 1 161 ? 16.428 7.776 1.593 1.00 83.00 161 ARG A N 1
ATOM 1221 C CA . ARG A 1 161 ? 17.602 7.835 0.707 1.00 83.00 161 ARG A CA 1
ATOM 1222 C C . ARG A 1 161 ? 17.181 7.989 -0.754 1.00 83.00 161 ARG A C 1
ATOM 1224 O O . ARG A 1 161 ? 17.760 8.819 -1.444 1.00 83.00 161 ARG A O 1
ATOM 1231 N N . LEU A 1 162 ? 16.181 7.223 -1.191 1.00 81.56 162 LEU A N 1
ATOM 1232 C CA . LEU A 1 162 ? 15.655 7.281 -2.556 1.00 81.56 162 LEU A CA 1
ATOM 1233 C C . LEU A 1 162 ? 15.016 8.641 -2.852 1.00 81.56 162 LEU A C 1
ATOM 1235 O O . LEU A 1 162 ? 15.393 9.265 -3.837 1.00 81.56 162 LEU A O 1
ATOM 1239 N N . ALA A 1 163 ? 14.162 9.140 -1.953 1.00 80.50 163 ALA A N 1
ATOM 1240 C CA . ALA A 1 163 ? 13.555 10.465 -2.087 1.00 80.50 163 ALA A CA 1
ATOM 1241 C C . ALA A 1 163 ? 14.620 11.559 -2.208 1.00 80.50 163 ALA A C 1
ATOM 1243 O O . ALA A 1 163 ? 14.593 12.371 -3.123 1.00 80.50 163 ALA A O 1
ATOM 1244 N N . THR A 1 164 ? 15.624 11.536 -1.327 1.00 79.62 164 THR A N 1
ATOM 1245 C CA . THR A 1 164 ? 16.721 12.521 -1.345 1.00 79.62 164 THR A CA 1
ATOM 1246 C C . THR A 1 164 ? 17.544 12.461 -2.635 1.00 79.62 164 THR A C 1
ATOM 1248 O O . THR A 1 164 ? 18.046 13.489 -3.082 1.00 79.62 164 THR A O 1
ATOM 1251 N N . ALA A 1 165 ? 17.721 11.271 -3.214 1.00 75.38 165 ALA A N 1
ATOM 1252 C CA . ALA A 1 165 ? 18.480 11.100 -4.448 1.00 75.38 165 ALA A CA 1
ATOM 1253 C C . ALA A 1 165 ? 17.757 11.682 -5.666 1.00 75.38 165 ALA A C 1
ATOM 1255 O O . ALA A 1 165 ? 18.424 12.139 -6.584 1.00 75.38 165 ALA A O 1
ATOM 1256 N N . ALA A 1 166 ? 16.427 11.685 -5.664 1.00 69.31 166 ALA A N 1
ATOM 1257 C CA . ALA A 1 166 ? 15.650 12.133 -6.807 1.00 69.31 166 ALA A CA 1
ATOM 1258 C C . ALA A 1 166 ? 15.459 13.656 -6.893 1.00 69.31 166 ALA A C 1
ATOM 1260 O O . ALA A 1 166 ? 15.179 14.194 -7.957 1.00 69.31 166 ALA A O 1
ATOM 1261 N N . PHE A 1 167 ? 15.681 14.371 -5.786 1.00 65.06 167 PHE A N 1
ATOM 1262 C CA . PHE A 1 167 ? 15.706 15.838 -5.758 1.00 65.06 167 PHE A CA 1
ATOM 1263 C C . PHE A 1 167 ? 17.045 16.458 -6.220 1.00 65.06 167 PHE A C 1
ATOM 1265 O O . PHE A 1 167 ? 17.222 17.668 -6.072 1.00 65.06 167 PHE A O 1
ATOM 1272 N N . ARG A 1 168 ? 18.004 15.662 -6.713 1.00 54.75 168 ARG A N 1
ATOM 1273 C CA . ARG A 1 168 ? 19.320 16.119 -7.200 1.00 54.75 168 ARG A CA 1
ATOM 1274 C C . ARG A 1 168 ? 19.422 16.022 -8.711 1.00 54.75 168 ARG A C 1
ATOM 1276 O O . ARG A 1 168 ? 20.032 16.951 -9.282 1.00 54.75 168 ARG A O 1
#

pLDDT: mean 72.28, std 22.68, range [31.36, 97.0]

Radius of gyration: 21.53 Å; chains: 1; bounding box: 50×54×61 Å

Organism: Salvia splendens (NCBI:txid180675)

Secondary structure (DSSP, 8-state):
-HHHHHHHHHHHHHT--HHHHHHHHHHHHHHHHH-TT-HHHHHHHHHHHHHTT-HHHHHHHHGGG-TT--------------------------------------------HHHHHHHHHHHHTTS--STTTHHHHHHHHHHHHHT-HHHHHHHHHHHHHHHHHHT-